Protein AF-F5VWC9-F1 (afdb_monomer_lite)

pLDDT: mean 87.54, std 11.65, range [35.5, 97.94]

Structure (mmCIF, N/CA/C/O backbone):
data_AF-F5VWC9-F1
#
_entry.id   AF-F5VWC9-F1
#
loop_
_atom_site.group_PDB
_atom_site.id
_atom_site.type_symbol
_atom_site.label_atom_id
_atom_site.label_alt_id
_atom_site.label_comp_id
_atom_site.label_asym_id
_atom_site.label_entity_id
_atom_site.label_seq_id
_atom_site.pdbx_PDB_ins_code
_atom_site.Cartn_x
_atom_site.Cartn_y
_atom_site.Cartn_z
_atom_site.occupancy
_atom_site.B_iso_or_equiv
_atom_site.auth_seq_id
_atom_site.auth_comp_id
_atom_site.auth_asym_id
_atom_site.auth_atom_id
_atom_site.pdbx_PDB_model_num
ATOM 1 N N . MET A 1 1 ? -10.214 -13.639 8.613 1.00 49.75 1 MET A N 1
ATOM 2 C CA . MET A 1 1 ? -10.939 -12.385 8.321 1.00 49.75 1 MET A CA 1
ATOM 3 C C . MET A 1 1 ? -9.875 -11.324 8.192 1.00 49.75 1 MET A C 1
ATOM 5 O O . MET A 1 1 ? -9.147 -11.111 9.155 1.00 49.75 1 MET A O 1
ATOM 9 N N . ASP A 1 2 ? -9.696 -10.785 6.991 1.00 56.16 2 ASP A N 1
ATOM 10 C CA . ASP A 1 2 ? -8.582 -9.886 6.706 1.00 56.16 2 ASP A CA 1
ATOM 11 C C . ASP A 1 2 ? -8.867 -8.493 7.288 1.00 56.16 2 ASP A C 1
ATOM 13 O O . ASP A 1 2 ? -9.600 -7.690 6.713 1.00 56.16 2 ASP A O 1
ATOM 17 N N . ILE A 1 3 ? -8.328 -8.241 8.482 1.00 58.25 3 ILE A N 1
ATOM 18 C CA . ILE A 1 3 ? -8.313 -6.916 9.117 1.00 58.25 3 ILE A CA 1
ATOM 19 C C . ILE A 1 3 ? -7.146 -6.053 8.623 1.00 58.25 3 ILE A C 1
ATOM 21 O O . ILE A 1 3 ? -6.992 -4.927 9.097 1.00 58.25 3 ILE A O 1
ATOM 25 N N . PHE A 1 4 ? -6.394 -6.516 7.617 1.00 61.84 4 PHE A N 1
ATOM 26 C CA . PHE A 1 4 ? -5.322 -5.775 6.955 1.00 61.84 4 PHE A CA 1
ATOM 27 C C . PHE A 1 4 ? -5.702 -5.321 5.546 1.00 61.84 4 PHE A C 1
ATOM 29 O O . PHE A 1 4 ? -4.965 -5.587 4.589 1.00 61.84 4 PHE A O 1
ATOM 36 N N . PRO A 1 5 ? -6.809 -4.581 5.337 1.00 61.66 5 PRO A N 1
ATOM 37 C CA . PRO A 1 5 ? -7.083 -4.123 4.000 1.00 61.66 5 PRO A CA 1
ATOM 38 C C . PRO A 1 5 ? -6.148 -2.956 3.718 1.00 61.66 5 PRO A C 1
ATOM 40 O O . PRO A 1 5 ? -6.241 -1.892 4.329 1.00 61.66 5 PRO A O 1
ATOM 43 N N . ARG A 1 6 ? -5.306 -3.138 2.707 1.00 68.88 6 ARG A N 1
ATOM 44 C CA . ARG A 1 6 ? -4.424 -2.116 2.122 1.00 68.88 6 ARG A CA 1
ATOM 45 C C . ARG A 1 6 ? -5.175 -0.947 1.458 1.00 68.88 6 ARG A C 1
ATOM 47 O O . ARG A 1 6 ? -4.594 -0.223 0.663 1.00 68.88 6 ARG A O 1
ATOM 54 N N . SER A 1 7 ? -6.474 -0.804 1.714 1.00 81.56 7 SER A N 1
ATOM 55 C CA . SER A 1 7 ? -7.365 0.139 1.051 1.00 81.56 7 SER A CA 1
ATOM 56 C C . SER A 1 7 ? -8.261 0.841 2.061 1.00 81.56 7 SER A C 1
ATOM 58 O O . SER A 1 7 ? -8.807 0.190 2.955 1.00 81.56 7 SER A O 1
ATOM 60 N N . VAL A 1 8 ? -8.482 2.142 1.882 1.00 87.00 8 VAL A N 1
ATOM 61 C CA . VAL A 1 8 ? -9.437 2.918 2.694 1.00 87.00 8 VAL A CA 1
ATOM 62 C C . VAL A 1 8 ? -10.895 2.644 2.320 1.00 87.00 8 VAL A C 1
ATOM 64 O O . VAL A 1 8 ? -11.802 2.934 3.098 1.00 87.00 8 VAL A O 1
ATOM 67 N N . TRP A 1 9 ? -11.135 2.044 1.151 1.00 84.44 9 TRP A N 1
ATOM 68 C CA . TRP A 1 9 ? -12.477 1.743 0.664 1.00 84.44 9 TRP A CA 1
ATOM 69 C C . TRP A 1 9 ? -13.197 0.712 1.550 1.00 84.44 9 TRP A C 1
ATOM 71 O O . TRP A 1 9 ? -12.575 -0.138 2.200 1.00 84.44 9 TRP A O 1
ATOM 81 N N . ALA A 1 10 ? -14.533 0.803 1.562 1.00 84.19 10 ALA A N 1
ATOM 82 C CA . ALA A 1 10 ? -15.434 -0.043 2.352 1.00 84.19 10 ALA A CA 1
ATOM 83 C C . ALA A 1 10 ? -15.140 -0.035 3.871 1.00 84.19 10 ALA A C 1
ATOM 85 O O . ALA A 1 10 ? -15.287 -1.055 4.543 1.00 84.19 10 ALA A O 1
ATOM 86 N N . LYS A 1 11 ? -14.706 1.112 4.416 1.00 86.88 11 LYS A N 1
ATOM 87 C CA . LYS A 1 11 ? -14.459 1.333 5.852 1.00 86.88 11 LYS A CA 1
ATOM 88 C C . LYS A 1 11 ? -15.108 2.614 6.334 1.00 86.88 11 LYS A C 1
ATOM 90 O O . LYS A 1 11 ? -15.306 3.553 5.568 1.00 86.88 11 LYS A O 1
ATOM 95 N N . LEU A 1 12 ? -15.381 2.647 7.632 1.00 90.94 12 LEU A N 1
ATOM 96 C CA . LEU A 1 12 ? -15.806 3.842 8.343 1.00 90.94 12 LEU A CA 1
ATOM 97 C C . LEU A 1 12 ? -14.745 4.196 9.382 1.00 90.94 12 LEU A C 1
ATOM 99 O O . LEU A 1 12 ? -14.356 3.357 10.192 1.00 90.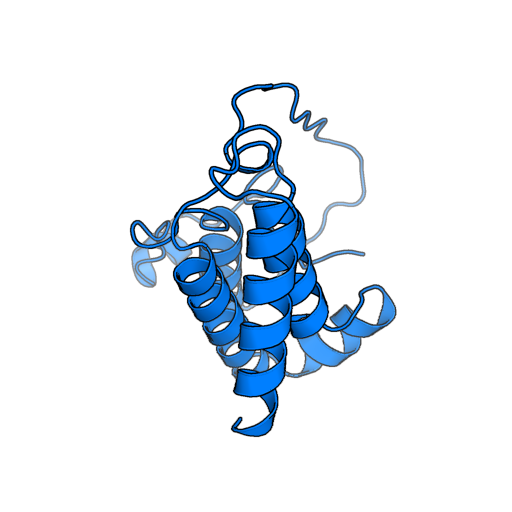94 12 LEU A O 1
ATOM 103 N N . PHE A 1 13 ? -14.301 5.449 9.353 1.00 93.56 13 PHE A N 1
ATOM 104 C CA . PHE A 1 13 ? -13.297 5.986 10.264 1.00 93.56 13 PHE A CA 1
ATOM 105 C C . PHE A 1 13 ? -13.917 7.090 11.117 1.00 93.56 13 PHE A C 1
ATOM 107 O O . PHE A 1 13 ? -14.693 7.915 10.630 1.00 93.56 13 PHE A O 1
ATOM 114 N N . LEU A 1 14 ? -13.567 7.130 12.401 1.00 96.25 14 LEU A N 1
ATOM 115 C CA . LEU A 1 14 ? -14.017 8.192 13.292 1.00 96.25 14 LEU A CA 1
ATOM 116 C C . LEU A 1 14 ? -13.221 9.462 12.995 1.00 96.25 14 LEU A C 1
ATOM 118 O O . LEU A 1 14 ? -12.037 9.544 13.316 1.00 96.25 14 LEU A O 1
ATOM 122 N N . ARG A 1 15 ? -13.893 10.479 12.445 1.00 96.88 15 ARG A N 1
ATOM 123 C CA . ARG A 1 15 ? -13.286 11.773 12.089 1.00 96.88 15 ARG A CA 1
ATOM 124 C C . ARG A 1 15 ? -12.435 12.371 13.212 1.00 96.88 15 ARG A C 1
ATOM 126 O O . ARG A 1 15 ? -11.293 12.741 12.979 1.00 96.88 15 ARG A O 1
ATOM 133 N N . ARG A 1 16 ? -12.960 12.387 14.440 1.00 97.19 16 ARG A N 1
ATOM 134 C CA . ARG A 1 16 ? -12.255 12.920 15.614 1.00 97.19 16 ARG A CA 1
ATOM 135 C C . ARG A 1 16 ? -10.886 12.259 15.832 1.00 97.19 16 ARG A C 1
ATOM 137 O O . ARG A 1 16 ? -9.939 12.946 16.181 1.00 97.19 16 ARG A O 1
ATOM 144 N N . ARG A 1 17 ? -10.760 10.946 15.596 1.00 96.62 17 ARG A N 1
ATOM 145 C CA . ARG A 1 17 ? -9.479 10.228 15.733 1.00 96.62 17 ARG A CA 1
ATOM 146 C C . ARG A 1 17 ? -8.467 10.654 14.677 1.00 96.62 17 ARG A C 1
ATOM 148 O O . ARG A 1 17 ? -7.291 10.759 15.000 1.00 96.62 17 ARG A O 1
ATOM 155 N N . ILE A 1 18 ? -8.929 10.902 13.453 1.00 97.75 18 ILE A N 1
ATOM 156 C CA . ILE A 1 18 ? -8.091 11.383 12.348 1.00 97.75 18 ILE A CA 1
ATOM 157 C C . ILE A 1 18 ? -7.528 12.763 12.696 1.00 97.75 18 ILE A C 1
ATOM 159 O O . ILE A 1 18 ? -6.319 12.958 12.631 1.00 97.75 18 ILE A O 1
ATOM 163 N N . GLU A 1 19 ? -8.392 13.685 13.126 1.00 97.94 19 GLU A N 1
ATOM 164 C CA . GLU A 1 19 ? -8.010 15.066 13.448 1.00 97.94 19 GLU A CA 1
ATOM 165 C C . GLU A 1 19 ? -7.094 15.144 14.681 1.00 97.94 19 GLU A C 1
ATOM 167 O O . GLU A 1 19 ? -6.058 15.796 14.625 1.00 97.94 19 GLU A O 1
ATOM 172 N N . GLU A 1 20 ? -7.412 14.435 15.772 1.00 97.94 20 GLU A N 1
ATOM 173 C CA . GLU A 1 20 ? -6.603 14.450 17.006 1.00 97.94 20 GLU A CA 1
ATOM 174 C C . GLU A 1 20 ? -5.188 13.875 16.823 1.00 97.94 20 GLU A C 1
ATOM 176 O O . GLU A 1 20 ? -4.289 14.230 17.581 1.00 97.94 20 GLU A O 1
ATOM 181 N N . ASN A 1 21 ? -4.991 12.981 15.848 1.00 97.62 21 ASN A N 1
ATOM 182 C CA . ASN A 1 21 ? -3.711 12.304 15.603 1.00 97.62 21 ASN A CA 1
ATOM 183 C C . ASN A 1 21 ? -3.043 12.744 14.290 1.00 97.62 21 ASN A C 1
ATOM 185 O O . ASN A 1 21 ? -2.048 12.145 13.895 1.00 97.62 21 ASN A O 1
ATOM 189 N N . ASN A 1 22 ? -3.573 13.773 13.618 1.00 97.44 22 ASN A N 1
ATOM 190 C CA . ASN A 1 22 ? -3.058 14.298 12.347 1.00 97.44 22 ASN A CA 1
ATOM 191 C C . ASN A 1 22 ? -2.851 13.221 11.264 1.00 97.44 22 ASN A C 1
ATOM 193 O O . ASN A 1 22 ? -1.872 13.253 10.517 1.00 97.44 22 ASN A O 1
ATOM 197 N N . ILE A 1 23 ? -3.772 12.258 11.174 1.00 97.62 23 ILE A N 1
ATOM 198 C CA . ILE A 1 23 ? -3.667 11.160 10.207 1.00 97.62 23 ILE A CA 1
ATOM 199 C C . ILE A 1 23 ? -3.986 11.694 8.812 1.00 97.62 23 ILE A C 1
ATOM 201 O O . ILE A 1 23 ? -5.069 12.232 8.570 1.00 97.62 23 ILE A O 1
ATOM 205 N N . THR A 1 24 ? -3.053 11.521 7.881 1.00 96.38 24 THR A N 1
ATOM 206 C CA . THR A 1 24 ? -3.175 12.026 6.509 1.00 96.38 24 THR A CA 1
ATOM 207 C C . THR A 1 24 ? -2.670 11.001 5.498 1.00 96.38 24 THR A C 1
ATOM 209 O O . THR A 1 24 ? -1.902 10.093 5.824 1.00 96.38 24 THR A O 1
ATOM 212 N N . PHE A 1 25 ? -3.130 11.121 4.251 1.00 95.38 25 PHE A N 1
ATOM 213 C CA . PHE A 1 25 ? -2.544 10.371 3.143 1.00 95.38 25 PHE A CA 1
ATOM 214 C C . PHE A 1 25 ? -1.137 10.904 2.881 1.00 95.38 25 PHE A C 1
ATOM 216 O O . PHE A 1 25 ? -0.957 12.111 2.717 1.00 95.38 25 PHE A O 1
ATOM 223 N N . SER A 1 26 ? -0.150 10.011 2.833 1.00 92.69 26 SER A N 1
ATOM 224 C CA . SER A 1 26 ? 1.223 10.416 2.535 1.00 92.69 26 SER A CA 1
ATOM 225 C C . SER A 1 26 ? 1.325 10.941 1.104 1.00 92.69 26 SER A C 1
ATOM 227 O O . SER A 1 26 ? 0.928 10.265 0.156 1.00 92.69 26 SER A O 1
ATOM 229 N N . THR A 1 27 ? 1.891 12.136 0.952 1.00 92.44 27 THR A N 1
ATOM 230 C CA . THR A 1 27 ? 2.206 12.752 -0.345 1.00 92.44 27 THR A CA 1
ATOM 231 C C . THR A 1 27 ? 3.574 12.331 -0.883 1.00 92.44 27 THR A C 1
ATOM 233 O O . THR A 1 27 ? 3.910 12.642 -2.022 1.00 92.44 27 THR A O 1
ATOM 236 N N . GLU A 1 28 ? 4.363 11.620 -0.076 1.00 92.00 28 GLU A N 1
ATOM 237 C CA . GLU A 1 28 ? 5.704 11.141 -0.425 1.00 92.00 28 GLU A CA 1
ATOM 238 C C . GLU A 1 28 ? 5.683 9.746 -1.076 1.00 92.00 28 GLU A C 1
ATOM 240 O O . GLU A 1 28 ? 6.705 9.245 -1.557 1.00 92.00 28 GLU A O 1
ATOM 245 N N . MET A 1 29 ? 4.512 9.103 -1.073 1.00 92.06 29 MET A N 1
ATOM 246 C CA . MET A 1 29 ? 4.292 7.772 -1.622 1.00 92.06 29 MET A CA 1
ATOM 247 C C . MET A 1 29 ? 3.649 7.858 -3.003 1.00 92.06 29 MET A C 1
ATOM 249 O O . MET A 1 29 ? 2.586 8.444 -3.180 1.00 92.06 29 MET A O 1
ATOM 253 N N . SER A 1 30 ? 4.264 7.189 -3.971 1.00 90.00 30 SER A N 1
ATOM 254 C CA . SER A 1 30 ? 3.708 7.023 -5.317 1.00 90.00 30 SER A CA 1
ATOM 255 C C . SER A 1 30 ? 2.745 5.832 -5.408 1.00 90.00 30 SER A C 1
ATOM 257 O O . SER A 1 30 ? 1.997 5.713 -6.380 1.00 90.00 30 SER A O 1
ATOM 259 N N . LEU A 1 31 ? 2.792 4.919 -4.429 1.00 90.50 31 LEU A N 1
ATOM 260 C CA . LEU A 1 31 ? 1.894 3.772 -4.316 1.00 90.50 31 LEU A CA 1
ATOM 261 C C . LEU A 1 31 ? 1.771 3.312 -2.856 1.00 90.50 31 LEU A C 1
ATOM 263 O O . LEU A 1 31 ? 2.782 3.051 -2.200 1.00 90.50 31 LEU A O 1
ATOM 267 N N . GLY A 1 32 ? 0.541 3.113 -2.379 1.00 90.50 32 GLY A N 1
ATOM 268 C CA . GLY A 1 32 ? 0.270 2.540 -1.052 1.00 90.50 32 GLY A CA 1
ATOM 269 C C . GLY A 1 32 ? -0.074 3.580 0.017 1.00 90.50 32 GLY A C 1
ATOM 270 O O . GLY A 1 32 ? -0.069 3.266 1.206 1.00 90.50 32 GLY A O 1
ATOM 271 N N . GLU A 1 33 ? -0.403 4.798 -0.403 1.00 92.06 33 GLU A N 1
ATOM 272 C CA . GLU A 1 33 ? -0.918 5.892 0.417 1.00 92.06 33 GLU A CA 1
ATOM 273 C C . GLU A 1 33 ? -2.166 5.485 1.217 1.00 92.06 33 GLU A C 1
ATOM 275 O O . GLU A 1 33 ? -2.275 5.806 2.400 1.00 92.06 33 GLU A O 1
ATOM 280 N N . ASP A 1 34 ? -3.055 4.694 0.608 1.00 91.88 34 ASP A N 1
ATOM 281 C CA . ASP A 1 34 ? -4.233 4.119 1.262 1.00 91.88 34 ASP A CA 1
ATOM 282 C C . ASP A 1 34 ? -3.846 3.232 2.455 1.00 91.88 34 ASP A C 1
ATOM 284 O O . ASP A 1 34 ? -4.415 3.339 3.542 1.00 91.88 34 ASP A O 1
ATOM 288 N N . MET A 1 35 ? -2.870 2.341 2.256 1.00 92.00 35 MET A N 1
ATOM 289 C CA . MET A 1 35 ? -2.381 1.445 3.303 1.00 92.00 35 MET A CA 1
ATOM 290 C C . MET A 1 35 ? -1.715 2.244 4.422 1.00 92.00 35 MET A C 1
ATOM 292 O O . MET A 1 35 ? -1.951 1.959 5.594 1.00 92.00 35 MET A O 1
ATOM 296 N N . SER A 1 36 ? -0.929 3.264 4.064 1.00 94.25 36 SER A N 1
ATOM 297 C CA . SER A 1 36 ? -0.297 4.156 5.034 1.00 94.25 36 SER A CA 1
ATOM 298 C C . SER A 1 36 ? -1.330 4.834 5.931 1.00 94.25 36 SER A C 1
ATOM 300 O O . SER A 1 36 ? -1.205 4.777 7.155 1.00 94.25 36 SER A O 1
ATOM 302 N N . PHE A 1 37 ? -2.398 5.384 5.347 1.00 95.50 37 PHE A N 1
ATOM 303 C CA . PHE A 1 37 ? -3.503 5.966 6.108 1.00 95.50 37 PHE A CA 1
ATOM 304 C C . PHE A 1 37 ? -4.137 4.945 7.066 1.00 95.50 37 PHE A C 1
ATOM 306 O O . PHE A 1 37 ? -4.355 5.237 8.245 1.00 95.50 37 PHE A O 1
ATOM 313 N N . VAL A 1 38 ? -4.412 3.726 6.584 1.00 94.00 38 VAL A N 1
ATOM 314 C CA . VAL A 1 38 ? -5.000 2.663 7.414 1.00 94.00 38 VAL A CA 1
ATOM 315 C C . VAL A 1 38 ? -4.072 2.293 8.571 1.00 94.00 38 VAL A C 1
ATOM 317 O O . VAL A 1 38 ? -4.546 2.193 9.698 1.00 94.00 38 VAL A O 1
ATOM 320 N N . TYR A 1 39 ? -2.770 2.125 8.336 1.00 93.75 39 TYR A N 1
ATOM 321 C CA . TYR A 1 39 ? -1.820 1.738 9.386 1.00 93.75 39 TYR A CA 1
ATOM 322 C C . TYR A 1 39 ? -1.671 2.838 10.439 1.00 93.75 39 TYR A C 1
ATOM 324 O O . TYR A 1 39 ? -1.738 2.542 11.631 1.00 93.75 39 TYR A O 1
ATOM 332 N N . GLN A 1 40 ? -1.590 4.104 10.018 1.00 95.19 40 GLN A N 1
ATOM 333 C CA . GLN A 1 40 ? -1.637 5.254 10.927 1.00 95.19 40 GLN A CA 1
ATOM 334 C C . GLN A 1 40 ? -2.895 5.232 11.810 1.00 95.19 40 GLN A C 1
ATOM 336 O O . GLN A 1 40 ? -2.813 5.413 13.025 1.00 95.19 40 GLN A O 1
ATOM 341 N N . TYR A 1 41 ? -4.061 4.948 11.224 1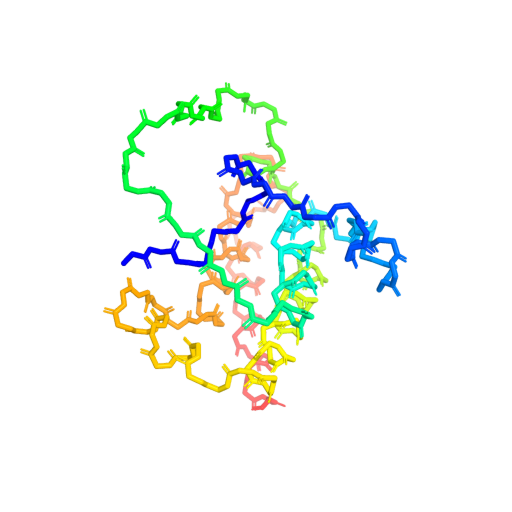.00 95.31 41 TYR A N 1
ATOM 342 C CA . TYR A 1 41 ? -5.310 4.852 11.976 1.00 95.31 41 TYR A CA 1
ATOM 343 C C . TYR A 1 41 ? -5.344 3.646 12.925 1.00 95.31 41 TYR A C 1
ATOM 345 O O . TYR A 1 41 ? -5.825 3.762 14.056 1.00 95.31 41 TYR A O 1
ATOM 353 N N . LEU A 1 42 ? -4.829 2.491 12.498 1.00 92.31 42 LEU A N 1
ATOM 354 C CA . LEU A 1 42 ? -4.750 1.290 13.330 1.00 92.31 42 LEU A CA 1
ATOM 355 C C . LEU A 1 42 ? -3.874 1.522 14.564 1.00 92.31 42 LEU A C 1
ATOM 357 O O . LEU A 1 42 ? -4.298 1.156 15.655 1.00 92.31 42 LEU A O 1
ATOM 361 N N . MET A 1 43 ? -2.729 2.198 14.420 1.00 93.88 43 MET A N 1
ATOM 362 C CA . MET A 1 43 ? -1.808 2.492 15.530 1.00 93.88 43 MET A CA 1
ATOM 363 C C . MET A 1 43 ? -2.450 3.287 16.679 1.00 93.88 43 MET A C 1
ATOM 365 O O . MET A 1 43 ? -2.012 3.178 17.820 1.00 93.88 43 MET A O 1
ATOM 369 N N . VAL A 1 44 ? -3.511 4.054 16.415 1.00 95.00 44 VAL A N 1
ATOM 370 C CA . VAL A 1 44 ? -4.223 4.844 17.440 1.00 95.00 44 VAL A CA 1
ATOM 371 C C . VAL A 1 44 ? -5.592 4.258 17.815 1.00 95.00 44 VAL A C 1
ATOM 373 O O . VAL A 1 44 ? -6.325 4.820 18.641 1.00 95.00 44 VAL A O 1
ATOM 376 N N . SER A 1 45 ? -5.971 3.131 17.210 1.00 92.31 45 SER A N 1
ATOM 377 C CA . SER A 1 45 ? -7.290 2.517 17.368 1.00 92.31 45 SER A CA 1
ATOM 378 C C . SER A 1 45 ? -7.335 1.543 18.538 1.00 92.31 45 SER A C 1
ATOM 380 O O . SER A 1 45 ? -6.661 0.526 18.560 1.00 92.31 45 SER A O 1
ATOM 382 N N . ARG A 1 46 ? -8.228 1.790 19.500 1.00 89.94 46 ARG A N 1
ATOM 383 C CA . ARG A 1 46 ? -8.410 0.892 20.658 1.00 89.94 46 ARG A CA 1
ATOM 384 C C . ARG A 1 46 ? -9.266 -0.336 20.359 1.00 89.94 46 ARG A C 1
ATOM 386 O O . ARG A 1 46 ? -9.192 -1.323 21.082 1.00 89.94 46 ARG A O 1
ATOM 393 N N . SER A 1 47 ? -10.119 -0.251 19.347 1.00 89.12 47 SER A N 1
ATOM 394 C CA . SER A 1 47 ? -11.018 -1.324 18.945 1.00 89.12 47 SER A CA 1
ATOM 395 C C . SER A 1 47 ? -11.390 -1.181 17.476 1.00 89.12 47 SER A C 1
ATOM 397 O O . SER A 1 47 ? -11.370 -0.085 16.912 1.00 89.12 47 SER A O 1
ATOM 399 N N . ILE A 1 48 ? -11.732 -2.312 16.867 1.00 88.25 48 ILE A N 1
ATOM 400 C CA . ILE A 1 48 ? -12.183 -2.417 15.483 1.00 88.25 48 ILE A CA 1
ATOM 401 C C . ILE A 1 48 ? -13.425 -3.298 15.507 1.00 88.25 48 ILE A C 1
ATOM 403 O O . ILE A 1 48 ? -13.430 -4.346 16.152 1.00 88.25 48 ILE A O 1
ATOM 407 N N . ALA A 1 49 ? -14.475 -2.864 14.821 1.00 88.25 49 ALA A N 1
ATOM 408 C CA . ALA A 1 49 ? -15.659 -3.672 14.586 1.00 88.25 49 ALA A CA 1
ATOM 409 C C . ALA A 1 49 ? -15.676 -4.098 13.120 1.00 88.25 49 ALA A C 1
ATOM 411 O O . ALA A 1 49 ? -15.372 -3.296 12.236 1.00 88.25 49 ALA A O 1
ATOM 412 N N . VAL A 1 50 ? -16.047 -5.350 12.870 1.00 84.44 50 VAL A N 1
ATOM 413 C CA . VAL A 1 50 ? -16.255 -5.863 11.518 1.00 84.44 50 VAL A CA 1
ATOM 414 C C . VAL A 1 50 ? -17.713 -6.263 11.388 1.00 84.44 50 VAL A C 1
ATOM 416 O O . VAL A 1 50 ? -18.257 -6.930 12.264 1.00 84.44 50 VAL A O 1
ATOM 419 N N . ILE A 1 51 ? -18.349 -5.817 10.309 1.00 84.00 51 ILE A N 1
ATOM 420 C CA . ILE A 1 51 ? -19.719 -6.195 9.985 1.00 84.00 51 ILE A CA 1
ATOM 421 C C . ILE A 1 51 ? -19.635 -7.384 9.035 1.00 84.00 51 ILE A C 1
ATOM 423 O O . ILE A 1 51 ? -19.018 -7.283 7.975 1.00 84.00 51 ILE A O 1
ATOM 427 N N . ASP A 1 52 ? -20.237 -8.502 9.428 1.00 77.69 52 ASP A N 1
ATOM 428 C CA . ASP A 1 52 ? -20.336 -9.682 8.577 1.00 77.69 52 ASP A CA 1
ATOM 429 C C . ASP A 1 52 ? -21.441 -9.456 7.531 1.00 77.69 52 ASP A C 1
ATOM 431 O O . ASP A 1 52 ? -22.614 -9.259 7.864 1.00 77.69 52 ASP A O 1
ATOM 435 N N . GLY A 1 53 ? -21.047 -9.357 6.263 1.00 76.00 53 GLY A N 1
ATOM 436 C CA . GLY A 1 53 ? -21.951 -9.166 5.132 1.00 76.00 53 GLY A CA 1
ATOM 437 C C . GLY A 1 53 ? -21.312 -8.444 3.945 1.00 76.00 53 GLY A C 1
ATOM 438 O O . GLY A 1 53 ? -20.311 -7.737 4.063 1.00 76.00 53 GLY A O 1
ATOM 439 N N . VAL A 1 54 ? -21.907 -8.629 2.765 1.00 71.75 54 VAL A N 1
ATOM 440 C CA . VAL A 1 54 ? -21.432 -8.040 1.505 1.00 71.75 54 VAL A CA 1
ATOM 441 C C . VAL A 1 54 ? -22.207 -6.756 1.229 1.00 71.75 54 VAL A C 1
ATOM 443 O O . VAL A 1 54 ? -23.232 -6.765 0.556 1.00 71.75 54 VAL A O 1
ATOM 446 N N . TYR A 1 55 ? -21.725 -5.642 1.778 1.00 77.88 55 TYR A N 1
ATOM 447 C CA . TYR A 1 55 ? -22.392 -4.338 1.643 1.00 77.88 55 TYR A CA 1
ATOM 448 C C . TYR A 1 55 ? -21.789 -3.448 0.551 1.00 77.88 55 TYR A C 1
ATOM 450 O O . TYR A 1 55 ? -22.438 -2.516 0.086 1.00 77.88 55 TYR A O 1
ATOM 458 N N . TYR A 1 56 ? -20.557 -3.735 0.125 1.00 75.00 56 TYR A N 1
ATOM 459 C CA . TYR A 1 56 ? -19.831 -2.938 -0.859 1.00 75.00 56 TYR A CA 1
ATOM 460 C C . TYR A 1 56 ? -19.303 -3.823 -1.987 1.00 75.00 56 TYR A C 1
ATOM 462 O O . TYR A 1 56 ? -18.655 -4.836 -1.735 1.00 75.00 56 TYR A O 1
ATOM 470 N N . ASN A 1 57 ? -19.537 -3.405 -3.233 1.00 73.31 57 ASN A N 1
ATOM 471 C CA . ASN A 1 57 ? -18.902 -3.973 -4.419 1.00 73.31 57 ASN A CA 1
ATOM 472 C C . ASN A 1 57 ? -17.886 -2.962 -4.962 1.00 73.31 57 ASN A C 1
ATOM 474 O O . ASN A 1 57 ? -18.267 -1.973 -5.587 1.00 73.31 57 ASN A O 1
ATOM 478 N N . VAL A 1 58 ? -16.599 -3.181 -4.689 1.00 74.75 58 VAL A N 1
ATOM 479 C CA . VAL A 1 58 ? -15.518 -2.294 -5.141 1.00 74.75 58 VAL A CA 1
ATOM 480 C C . VAL A 1 58 ? -14.858 -2.908 -6.369 1.00 74.75 58 VAL A C 1
ATOM 482 O O . VAL A 1 58 ? -14.303 -4.001 -6.292 1.00 74.75 58 VAL A O 1
ATOM 485 N N . GLN A 1 59 ? -14.884 -2.200 -7.499 1.00 75.94 59 GLN A N 1
ATOM 486 C CA . GLN A 1 59 ? -14.250 -2.655 -8.737 1.00 75.94 59 GLN A CA 1
ATOM 487 C C . GLN A 1 59 ? -13.163 -1.682 -9.197 1.00 75.94 59 GLN A C 1
ATOM 489 O O . GLN A 1 59 ? -13.426 -0.508 -9.451 1.00 75.94 59 GLN A O 1
ATOM 494 N N . ASN A 1 60 ? -11.938 -2.182 -9.385 1.00 72.75 60 ASN A N 1
ATOM 495 C CA . ASN A 1 60 ? -10.841 -1.414 -9.981 1.00 72.75 60 ASN A CA 1
ATOM 496 C C . ASN A 1 60 ? -10.821 -1.575 -11.515 1.00 72.75 60 ASN A C 1
ATOM 498 O O . ASN A 1 60 ? -9.925 -2.190 -12.109 1.00 72.75 60 ASN A O 1
ATOM 502 N N . VAL A 1 61 ? -11.838 -1.007 -12.165 1.00 80.44 61 VAL A N 1
ATOM 503 C CA . VAL A 1 61 ? -12.001 -1.047 -13.630 1.00 80.44 61 VAL A CA 1
ATOM 504 C C . VAL A 1 61 ? -11.177 0.009 -14.365 1.00 80.44 61 VAL A C 1
ATOM 506 O O . VAL A 1 61 ? -11.139 0.001 -15.588 1.00 80.44 61 VAL A O 1
ATOM 509 N N . ASN A 1 62 ? -10.465 0.894 -13.658 1.00 80.62 62 ASN A N 1
ATOM 510 C CA . ASN A 1 62 ? -9.685 1.952 -14.296 1.00 80.62 62 ASN A CA 1
ATOM 511 C C . ASN A 1 62 ? -8.414 1.369 -14.953 1.00 80.62 62 ASN A C 1
ATOM 513 O O . ASN A 1 62 ? -7.517 0.904 -14.236 1.00 80.62 62 ASN A O 1
ATOM 517 N N . PRO A 1 63 ? -8.279 1.378 -16.294 1.00 75.56 63 PRO A N 1
ATOM 518 C CA . PRO A 1 63 ? -7.065 0.904 -16.961 1.00 75.56 63 PRO A CA 1
ATOM 519 C C . PRO A 1 63 ? -5.876 1.852 -16.742 1.00 75.56 63 PRO A C 1
ATOM 521 O O . PRO A 1 63 ? -4.730 1.447 -16.899 1.00 75.56 63 PRO A O 1
ATOM 524 N N . LYS A 1 64 ? -6.133 3.102 -16.337 1.00 79.12 64 LYS A N 1
ATOM 525 C CA . LYS A 1 64 ? -5.120 4.118 -16.019 1.00 79.12 64 LYS A CA 1
ATOM 526 C C . LYS A 1 64 ? -4.753 4.152 -14.528 1.00 79.12 64 LYS A C 1
ATOM 528 O O . LYS A 1 64 ? -4.125 5.110 -14.092 1.00 79.12 64 LYS A O 1
ATOM 533 N N . SER A 1 65 ? -5.163 3.153 -13.739 1.00 80.62 65 SER A N 1
ATOM 534 C CA . SER A 1 65 ? -4.786 3.060 -12.322 1.00 80.62 65 SER A CA 1
ATOM 535 C C . SER A 1 65 ? -3.263 3.007 -12.168 1.00 80.62 65 SER A C 1
ATOM 537 O O . SER A 1 65 ? -2.602 2.273 -12.903 1.00 80.62 65 SER A O 1
ATOM 539 N N . LEU A 1 66 ? -2.726 3.725 -11.175 1.00 76.88 66 LEU A N 1
ATOM 540 C CA . LEU A 1 66 ? -1.297 3.711 -10.836 1.00 76.88 66 LEU A CA 1
ATOM 541 C C . LEU A 1 66 ? -0.786 2.290 -10.582 1.00 76.88 66 LEU A C 1
ATOM 543 O O . LEU A 1 66 ? 0.264 1.917 -11.080 1.00 76.88 66 LEU A O 1
ATOM 547 N N . SER A 1 67 ? -1.592 1.444 -9.934 1.00 79.00 67 SER A N 1
ATOM 548 C CA . SER A 1 67 ? -1.265 0.027 -9.691 1.00 79.00 67 SER A CA 1
ATOM 549 C C . SER A 1 67 ? -1.022 -0.809 -10.961 1.00 79.00 67 SER A C 1
ATOM 551 O O . SER A 1 67 ? -0.461 -1.907 -10.885 1.00 79.00 67 SER A O 1
ATOM 553 N N . LYS A 1 68 ? -1.457 -0.327 -12.134 1.00 84.88 68 LYS A N 1
ATOM 554 C CA . LYS A 1 68 ? -1.291 -0.989 -13.439 1.00 84.88 68 LYS A CA 1
ATOM 555 C C . LYS A 1 68 ? -0.138 -0.406 -14.259 1.00 84.88 68 LYS A C 1
ATOM 557 O O . LYS A 1 68 ? 0.197 -0.991 -15.286 1.00 84.88 68 LYS A O 1
ATOM 562 N N . ARG A 1 69 ? 0.449 0.705 -13.815 1.00 90.19 69 ARG A N 1
ATOM 563 C CA . ARG A 1 69 ? 1.527 1.428 -14.492 1.00 90.19 69 ARG A CA 1
ATOM 564 C C . ARG A 1 69 ? 2.836 1.291 -13.738 1.00 90.19 69 ARG A C 1
ATOM 566 O O . ARG A 1 69 ? 2.843 0.984 -12.548 1.00 90.19 69 ARG A O 1
ATOM 573 N N . TYR A 1 70 ? 3.927 1.507 -14.449 1.00 94.06 70 TYR A N 1
ATOM 574 C CA . TYR A 1 70 ? 5.244 1.623 -13.865 1.00 94.06 70 TYR A CA 1
ATOM 575 C C . TYR A 1 70 ? 5.311 2.863 -12.971 1.00 94.06 70 TYR A C 1
ATOM 577 O O . TYR A 1 70 ? 4.917 3.966 -13.355 1.00 94.06 70 TYR A O 1
ATOM 585 N N . VAL A 1 71 ? 5.816 2.658 -11.762 1.00 93.44 71 VAL A N 1
ATOM 586 C CA . VAL A 1 71 ? 6.023 3.692 -10.758 1.00 93.44 71 VAL A CA 1
ATOM 587 C C . VAL A 1 71 ? 7.520 3.934 -10.620 1.00 93.44 71 VAL A C 1
ATOM 589 O O . VAL A 1 71 ? 8.262 3.049 -10.192 1.00 93.44 71 VAL A O 1
ATOM 592 N N . ASN A 1 72 ? 7.960 5.141 -10.973 1.00 91.94 72 ASN A N 1
ATOM 593 C CA . ASN A 1 72 ? 9.334 5.581 -10.741 1.00 91.94 72 ASN A CA 1
ATOM 594 C C . ASN A 1 72 ? 9.630 5.605 -9.236 1.00 91.94 72 ASN A C 1
ATOM 596 O O . ASN A 1 72 ? 8.813 6.115 -8.465 1.00 91.94 72 ASN A O 1
ATOM 600 N N . ASN A 1 73 ? 10.813 5.122 -8.841 1.00 90.00 73 ASN A N 1
ATOM 601 C CA . ASN A 1 73 ? 11.281 5.127 -7.449 1.00 90.00 73 ASN A CA 1
ATOM 602 C C . ASN A 1 73 ? 10.269 4.487 -6.473 1.00 90.00 73 ASN A C 1
ATOM 604 O O . ASN A 1 73 ? 9.972 5.025 -5.402 1.00 90.00 73 ASN A O 1
ATOM 608 N N . ILE A 1 74 ? 9.687 3.347 -6.866 1.00 93.44 74 ILE A N 1
ATOM 609 C CA . ILE A 1 74 ? 8.729 2.613 -6.028 1.00 93.44 74 ILE A CA 1
ATOM 610 C C . ILE A 1 74 ? 9.366 2.181 -4.699 1.00 93.44 74 ILE A C 1
ATOM 612 O O . ILE A 1 74 ? 8.673 2.094 -3.688 1.00 93.44 74 ILE A O 1
ATOM 616 N N . GLU A 1 75 ? 10.682 1.975 -4.683 1.00 93.12 75 GLU A N 1
ATOM 617 C CA . GLU A 1 75 ? 11.496 1.614 -3.524 1.00 93.12 75 GLU A CA 1
ATOM 618 C C . GLU A 1 75 ? 11.242 2.543 -2.338 1.00 93.12 75 GLU A C 1
ATOM 620 O O . GLU A 1 75 ? 11.049 2.061 -1.225 1.00 93.12 75 GLU A O 1
ATOM 625 N N . HIS A 1 76 ? 11.137 3.855 -2.577 1.00 94.25 76 HIS A N 1
ATOM 626 C CA . HIS A 1 76 ? 10.821 4.827 -1.529 1.00 94.25 76 HIS A CA 1
ATOM 627 C C . HIS A 1 76 ? 9.477 4.526 -0.855 1.00 94.25 76 HIS A C 1
ATOM 629 O O . HIS A 1 76 ? 9.373 4.483 0.370 1.00 94.25 76 HIS A O 1
ATOM 635 N N . SER A 1 77 ? 8.451 4.232 -1.659 1.00 94.94 77 SER A N 1
ATOM 636 C CA . SER A 1 77 ? 7.131 3.874 -1.1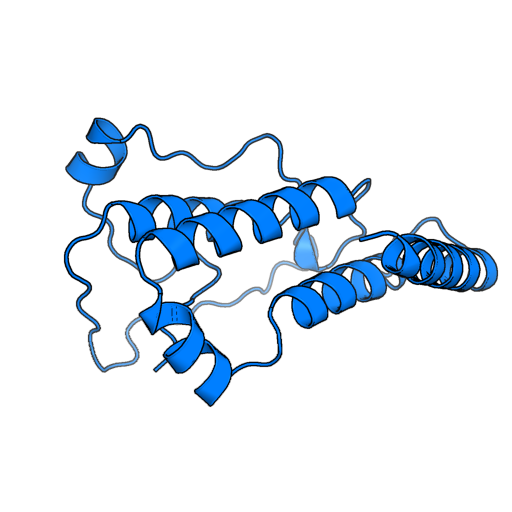35 1.00 94.94 77 SER A CA 1
ATOM 637 C C . SER A 1 77 ? 7.178 2.548 -0.374 1.00 94.94 77 SER A C 1
ATOM 639 O O . SER A 1 77 ? 6.559 2.433 0.678 1.00 94.94 77 SER A O 1
ATOM 641 N N . LEU A 1 78 ? 7.929 1.556 -0.862 1.00 94.25 78 LEU A N 1
ATOM 642 C CA . LEU A 1 78 ? 8.066 0.256 -0.193 1.00 94.25 78 LEU A CA 1
ATOM 643 C C . LEU A 1 78 ? 8.814 0.369 1.145 1.00 94.25 78 LEU A C 1
ATOM 645 O O . LEU A 1 78 ? 8.430 -0.295 2.108 1.00 94.25 78 LEU A O 1
ATOM 649 N N . LEU A 1 79 ? 9.825 1.237 1.241 1.00 94.50 79 LEU A N 1
ATOM 650 C CA . LEU A 1 79 ? 10.526 1.521 2.497 1.00 94.50 79 LEU A CA 1
ATOM 651 C C . LEU A 1 79 ? 9.583 2.127 3.541 1.00 94.50 79 LEU A C 1
ATOM 653 O O . LEU A 1 79 ? 9.541 1.633 4.669 1.00 94.50 79 LEU A O 1
ATOM 657 N N . ILE A 1 80 ? 8.773 3.119 3.155 1.00 95.19 80 ILE A N 1
ATOM 658 C CA . ILE A 1 80 ? 7.752 3.707 4.039 1.00 95.19 80 ILE A CA 1
ATOM 659 C C . ILE A 1 80 ? 6.755 2.632 4.497 1.00 95.19 80 ILE A C 1
ATOM 661 O O . ILE A 1 80 ? 6.439 2.538 5.683 1.00 95.19 80 ILE A O 1
ATOM 665 N N . GLN A 1 81 ? 6.289 1.774 3.582 1.00 94.44 81 GLN A N 1
ATOM 666 C CA . GLN A 1 81 ? 5.376 0.674 3.920 1.00 94.44 81 GLN A CA 1
ATOM 667 C C . GLN A 1 81 ? 5.986 -0.295 4.944 1.00 94.44 81 GLN A C 1
ATOM 669 O O . GLN A 1 81 ? 5.300 -0.699 5.884 1.00 94.44 81 GLN A O 1
ATOM 674 N N . ASN A 1 82 ? 7.267 -0.643 4.794 1.00 94.88 82 ASN A N 1
ATOM 675 C CA . ASN A 1 82 ? 7.981 -1.508 5.733 1.00 94.88 82 ASN A CA 1
ATOM 676 C C . ASN A 1 82 ? 8.161 -0.852 7.112 1.00 94.88 82 ASN A C 1
ATOM 678 O O . ASN A 1 82 ? 7.970 -1.502 8.137 1.00 94.88 82 ASN A O 1
ATOM 682 N N . GLN A 1 83 ? 8.484 0.443 7.152 1.00 95.44 83 GLN A N 1
ATOM 683 C CA . GLN A 1 83 ? 8.609 1.193 8.406 1.00 95.44 83 GLN A CA 1
ATOM 684 C C . GLN A 1 83 ? 7.282 1.249 9.168 1.00 95.44 83 GLN A C 1
ATOM 686 O O . GLN A 1 83 ? 7.250 0.948 10.359 1.00 95.44 83 GLN A O 1
ATOM 691 N N . LEU A 1 84 ? 6.182 1.563 8.477 1.00 94.50 84 LEU A N 1
ATOM 692 C CA . LEU A 1 84 ? 4.847 1.600 9.082 1.00 94.50 84 LEU A CA 1
ATOM 693 C C . LEU A 1 84 ? 4.400 0.222 9.576 1.00 94.50 84 LEU A C 1
ATOM 695 O O . LEU A 1 84 ? 3.739 0.129 10.606 1.00 94.50 84 LEU A O 1
ATOM 699 N N . TRP A 1 85 ? 4.758 -0.847 8.860 1.00 93.56 85 TRP A N 1
ATOM 700 C CA . TRP A 1 85 ? 4.510 -2.210 9.321 1.00 93.56 85 TRP A CA 1
ATOM 701 C C . TRP A 1 85 ? 5.231 -2.496 10.639 1.00 93.56 85 TRP A C 1
ATOM 703 O O . TRP A 1 85 ? 4.591 -2.925 11.593 1.00 93.56 85 TRP A O 1
ATOM 713 N N . ASN A 1 86 ? 6.526 -2.184 10.730 1.00 94.62 86 ASN A N 1
ATOM 714 C CA . ASN A 1 86 ? 7.293 -2.385 11.961 1.00 94.62 86 ASN A CA 1
ATOM 715 C C . ASN A 1 86 ? 6.723 -1.569 13.132 1.00 94.62 86 ASN A C 1
ATOM 717 O O . ASN A 1 86 ? 6.522 -2.119 14.210 1.00 94.62 86 ASN A O 1
ATOM 721 N N . GLN A 1 87 ? 6.365 -0.301 12.906 1.00 95.25 87 GLN A N 1
ATOM 722 C CA . GLN A 1 87 ? 5.706 0.531 13.922 1.00 95.25 87 GLN A CA 1
ATOM 723 C C . GLN A 1 87 ? 4.369 -0.071 14.376 1.00 95.25 87 GLN A C 1
ATOM 725 O O . GLN A 1 87 ? 4.067 -0.116 15.568 1.00 95.25 87 GLN A O 1
ATOM 730 N N . LEU A 1 88 ? 3.568 -0.587 13.441 1.00 92.88 88 LEU A N 1
ATOM 731 C CA . LEU A 1 88 ? 2.307 -1.248 13.767 1.00 92.88 88 LEU A CA 1
ATOM 732 C C . LEU A 1 88 ? 2.528 -2.502 14.628 1.00 92.88 88 LEU A C 1
ATOM 734 O O . LEU A 1 88 ? 1.755 -2.740 15.560 1.00 92.88 88 LEU A O 1
ATOM 738 N N . LEU A 1 89 ? 3.578 -3.279 14.347 1.00 92.56 89 LEU A N 1
ATOM 739 C CA . LEU A 1 89 ? 3.952 -4.445 15.149 1.00 92.56 89 LEU A CA 1
ATOM 740 C C . LEU A 1 89 ? 4.432 -4.066 16.552 1.00 92.56 89 LEU A C 1
ATOM 742 O O . LEU A 1 89 ? 4.121 -4.785 17.498 1.00 92.56 89 LEU A O 1
ATOM 746 N N . GLU A 1 90 ? 5.123 -2.939 16.715 1.00 94.56 90 GLU A N 1
ATOM 747 C CA . GLU A 1 90 ? 5.521 -2.434 18.036 1.00 94.56 90 GLU A CA 1
ATOM 748 C C . GLU A 1 90 ? 4.303 -2.079 18.900 1.00 94.56 90 GLU A C 1
ATOM 750 O O . GLU A 1 90 ? 4.259 -2.414 20.085 1.00 94.56 90 GLU A O 1
ATOM 755 N N . VAL A 1 91 ? 3.283 -1.445 18.309 1.00 93.25 91 VAL A N 1
ATOM 756 C CA . VAL A 1 91 ? 2.056 -1.074 19.033 1.00 93.25 91 VAL A CA 1
ATOM 757 C C . VAL A 1 91 ? 1.166 -2.295 19.293 1.00 93.25 91 VAL A C 1
ATOM 759 O O . VAL A 1 91 ? 0.580 -2.426 20.372 1.00 93.25 91 VAL A O 1
ATOM 762 N N . TYR A 1 92 ? 1.065 -3.212 18.327 1.00 90.00 92 TYR A N 1
ATOM 763 C CA . TYR A 1 92 ? 0.188 -4.381 18.403 1.00 90.00 92 TYR A CA 1
ATOM 764 C C . TYR A 1 92 ? 0.884 -5.671 17.936 1.00 90.00 92 TYR A C 1
ATOM 766 O O . TYR A 1 92 ? 0.530 -6.205 16.888 1.00 90.00 92 TYR A O 1
ATOM 774 N N . PRO A 1 93 ? 1.769 -6.288 18.739 1.00 89.81 93 PRO A N 1
ATOM 775 C CA . PRO A 1 93 ? 2.548 -7.460 18.306 1.00 89.81 93 PRO A CA 1
ATOM 776 C C . PRO A 1 93 ? 1.704 -8.657 17.834 1.00 89.81 93 PRO A C 1
ATOM 778 O O . PRO A 1 93 ? 2.085 -9.398 16.933 1.00 89.81 93 PRO A O 1
ATOM 781 N N . LYS A 1 94 ? 0.493 -8.824 18.387 1.00 87.62 94 LYS A N 1
ATOM 782 C CA . LYS A 1 94 ? -0.452 -9.891 17.996 1.00 87.62 94 LYS A CA 1
ATOM 783 C C . LYS A 1 94 ? -0.958 -9.775 16.552 1.00 87.62 94 LYS A C 1
ATOM 785 O O . LYS A 1 94 ? -1.579 -10.714 16.050 1.00 87.62 94 LYS A O 1
ATOM 790 N N . ILE A 1 95 ? -0.751 -8.633 15.897 1.00 85.75 95 ILE A N 1
ATOM 791 C CA . ILE A 1 95 ? -1.038 -8.460 14.472 1.00 85.75 95 ILE A CA 1
ATOM 792 C C . ILE A 1 95 ? -0.203 -9.424 13.641 1.00 85.75 95 ILE A C 1
ATOM 794 O O . ILE A 1 95 ? -0.755 -10.048 12.739 1.00 85.75 95 ILE A O 1
ATOM 798 N N . GLU A 1 96 ? 1.075 -9.594 13.975 1.00 88.31 96 GLU A N 1
ATOM 799 C CA . GLU A 1 96 ? 1.997 -10.424 13.202 1.00 88.31 96 GLU A CA 1
ATOM 800 C C . GLU A 1 96 ? 1.519 -11.879 13.136 1.00 88.31 96 GLU A C 1
ATOM 802 O O . GLU A 1 96 ? 1.341 -12.443 12.055 1.00 88.31 96 GLU A O 1
ATOM 807 N N . GLU A 1 97 ? 1.199 -12.452 14.300 1.00 86.94 97 GLU A N 1
ATOM 808 C CA . GLU A 1 97 ? 0.692 -13.820 14.417 1.00 86.94 97 GLU A CA 1
ATOM 809 C C . GLU A 1 97 ? -0.603 -14.016 13.615 1.00 86.94 97 GLU A C 1
ATOM 811 O O . GLU A 1 97 ? -0.805 -15.047 12.977 1.00 86.94 97 GLU A O 1
ATOM 816 N N . ASN A 1 98 ? -1.503 -13.030 13.632 1.00 85.50 98 ASN A N 1
ATOM 817 C CA . ASN A 1 98 ? -2.768 -13.128 12.909 1.00 85.50 98 ASN A CA 1
ATOM 818 C C . ASN A 1 98 ? -2.616 -12.910 11.404 1.00 85.50 98 ASN A C 1
ATOM 820 O O . ASN A 1 98 ? -3.301 -13.576 10.627 1.00 85.50 98 ASN A O 1
ATOM 824 N N . TYR A 1 99 ? -1.725 -12.014 10.988 1.00 87.00 99 TYR A N 1
ATOM 825 C CA . TYR A 1 99 ? -1.445 -11.744 9.585 1.00 87.00 99 TYR A CA 1
ATOM 826 C C . TYR A 1 99 ? -0.878 -12.993 8.899 1.00 87.00 99 TYR A C 1
ATOM 828 O O . TYR A 1 99 ? -1.443 -13.450 7.899 1.00 87.00 99 TYR A O 1
ATOM 836 N N . TYR A 1 100 ? 0.148 -13.620 9.486 1.00 88.81 100 TYR A N 1
ATOM 837 C CA . TYR A 1 100 ? 0.833 -14.776 8.888 1.00 88.81 100 TYR A CA 1
ATOM 838 C C . TYR A 1 100 ? 0.050 -16.094 8.927 1.00 88.81 100 TYR A C 1
ATOM 840 O O . TYR A 1 100 ? 0.445 -17.058 8.277 1.00 88.81 100 TYR A O 1
ATOM 848 N N . LYS A 1 101 ? -1.112 -16.146 9.591 1.00 89.56 101 LYS A N 1
ATOM 849 C CA . LYS A 1 101 ? -2.049 -17.280 9.447 1.00 89.56 101 LYS A CA 1
ATOM 850 C C . LYS A 1 101 ? -2.657 -17.372 8.047 1.00 89.56 101 LYS A C 1
ATOM 852 O O . LYS A 1 101 ? -3.118 -18.443 7.663 1.00 89.56 101 LYS A O 1
ATOM 857 N N . GLN A 1 102 ? -2.747 -16.251 7.327 1.00 86.25 102 GLN A N 1
ATOM 858 C CA . GLN A 1 102 ? -3.483 -16.159 6.056 1.00 86.25 102 GLN A CA 1
ATOM 859 C C . GLN A 1 102 ? -2.687 -15.474 4.938 1.00 86.25 102 GLN A C 1
ATOM 861 O O . GLN A 1 102 ? -3.127 -15.487 3.791 1.00 86.25 102 GLN A O 1
ATOM 866 N N . HIS A 1 103 ? -1.523 -14.901 5.250 1.00 87.06 103 HIS A N 1
ATOM 867 C CA . HIS A 1 103 ? -0.723 -14.116 4.317 1.00 87.06 103 HIS A CA 1
ATOM 868 C C . HIS A 1 103 ? 0.736 -14.570 4.292 1.00 87.06 103 HIS A C 1
ATOM 870 O O . HIS A 1 103 ? 1.263 -15.118 5.255 1.00 87.06 103 HIS A O 1
ATOM 876 N N . MET A 1 104 ? 1.387 -14.298 3.166 1.00 88.75 104 MET A N 1
ATOM 877 C CA . MET A 1 104 ? 2.829 -14.446 2.982 1.00 88.75 104 MET A CA 1
ATOM 878 C C . MET A 1 104 ? 3.604 -13.376 3.766 1.00 88.75 104 MET A C 1
ATOM 880 O O . MET A 1 104 ? 3.029 -12.336 4.097 1.00 88.75 104 MET A O 1
ATOM 884 N N . ASP A 1 105 ? 4.901 -13.609 4.015 1.00 90.50 105 ASP A N 1
ATOM 885 C CA . ASP A 1 105 ? 5.809 -12.629 4.632 1.00 90.50 105 ASP A CA 1
ATOM 886 C C . ASP A 1 105 ? 5.623 -11.224 4.028 1.00 90.50 105 ASP A C 1
ATOM 888 O O . ASP A 1 105 ? 5.585 -11.060 2.803 1.00 90.50 105 ASP A O 1
ATOM 892 N N . PHE A 1 106 ? 5.469 -10.206 4.883 1.00 90.44 106 PHE A N 1
ATOM 893 C CA . PHE A 1 106 ? 5.142 -8.854 4.425 1.00 90.44 106 PHE A CA 1
ATOM 894 C C . PHE A 1 106 ? 6.275 -8.251 3.586 1.00 90.44 106 PHE A C 1
ATOM 896 O O . PHE A 1 106 ? 6.018 -7.629 2.555 1.00 90.44 106 PHE A O 1
ATOM 903 N N . ARG A 1 107 ? 7.536 -8.492 3.961 1.00 91.12 107 ARG A N 1
ATOM 904 C CA . ARG A 1 107 ? 8.706 -7.998 3.219 1.00 91.12 107 ARG A CA 1
ATOM 905 C C . ARG A 1 107 ? 8.855 -8.723 1.888 1.00 91.12 107 ARG A C 1
ATOM 907 O O . ARG A 1 107 ? 9.145 -8.079 0.881 1.00 91.12 107 ARG A O 1
ATOM 914 N N . PHE A 1 108 ? 8.574 -10.024 1.844 1.00 91.75 108 PHE A N 1
ATOM 915 C CA . PHE A 1 108 ? 8.502 -10.757 0.581 1.00 91.75 108 PHE A CA 1
ATOM 916 C C . PHE A 1 108 ? 7.398 -10.200 -0.329 1.00 91.75 108 PHE A C 1
ATOM 918 O O . PHE A 1 108 ? 7.619 -10.011 -1.526 1.00 91.75 108 PHE A O 1
ATOM 925 N N . TYR A 1 109 ? 6.223 -9.879 0.221 1.00 91.00 109 TYR A N 1
ATOM 926 C CA . TYR A 1 109 ? 5.169 -9.206 -0.539 1.00 91.00 109 TYR A CA 1
ATOM 927 C C . TYR A 1 109 ? 5.659 -7.869 -1.122 1.00 91.00 109 TYR A C 1
ATOM 929 O O . TYR A 1 109 ? 5.492 -7.647 -2.323 1.00 91.00 109 TYR A O 1
ATOM 937 N N . LEU A 1 110 ? 6.335 -7.020 -0.339 1.00 92.25 110 LEU A N 1
ATOM 938 C CA . LEU A 1 110 ? 6.922 -5.770 -0.847 1.00 92.25 110 LEU A CA 1
ATOM 939 C C . LEU A 1 110 ? 7.959 -6.020 -1.954 1.00 92.25 110 LEU A C 1
ATOM 941 O O . LEU A 1 110 ? 7.921 -5.354 -2.991 1.00 92.25 110 LEU A O 1
ATOM 945 N N . ALA A 1 111 ? 8.831 -7.017 -1.791 1.00 92.31 111 ALA A N 1
ATOM 946 C CA . ALA A 1 111 ? 9.784 -7.413 -2.827 1.00 92.31 111 ALA A CA 1
ATOM 947 C C . ALA A 1 111 ? 9.069 -7.853 -4.118 1.00 92.31 111 ALA A C 1
ATOM 949 O O . ALA A 1 111 ? 9.469 -7.474 -5.221 1.00 92.31 111 ALA A O 1
ATOM 950 N N . SER A 1 112 ? 7.957 -8.582 -4.000 1.00 92.62 112 SER A N 1
ATOM 951 C CA . SER A 1 112 ? 7.144 -8.971 -5.156 1.00 92.62 112 SER A CA 1
ATOM 952 C C . SER A 1 112 ? 6.532 -7.765 -5.879 1.00 92.62 112 SER A C 1
ATOM 954 O O . SER A 1 112 ? 6.453 -7.776 -7.107 1.00 92.62 112 SER A O 1
ATOM 956 N N . LEU A 1 113 ? 6.158 -6.700 -5.154 1.00 92.31 113 LEU A N 1
ATOM 957 C CA . LEU A 1 113 ? 5.666 -5.456 -5.754 1.00 92.31 113 LEU A CA 1
ATOM 958 C C . LEU A 1 113 ? 6.768 -4.736 -6.531 1.00 92.31 113 LEU A C 1
ATOM 960 O O . LEU A 1 113 ? 6.507 -4.267 -7.638 1.00 92.31 113 LEU A O 1
ATOM 964 N N . TYR A 1 114 ? 7.987 -4.685 -5.986 1.00 94.31 114 TYR A N 1
ATOM 965 C CA . TYR A 1 114 ? 9.145 -4.132 -6.691 1.00 94.31 114 TYR A CA 1
ATOM 966 C C . TYR A 1 114 ? 9.381 -4.857 -8.019 1.00 94.31 114 TYR A C 1
ATOM 968 O O . TYR A 1 114 ? 9.413 -4.231 -9.081 1.00 94.31 114 TYR A O 1
ATOM 976 N N . VAL A 1 115 ? 9.458 -6.191 -7.976 1.00 95.12 115 VAL A N 1
ATOM 977 C CA . VAL A 1 115 ? 9.632 -7.008 -9.182 1.00 95.12 115 VAL A CA 1
ATOM 978 C C . VAL A 1 115 ? 8.467 -6.779 -10.145 1.00 95.12 115 VAL A C 1
ATOM 980 O O . VAL A 1 115 ? 8.688 -6.490 -11.318 1.00 95.12 115 VAL A O 1
ATOM 983 N N . ASN A 1 116 ? 7.219 -6.828 -9.670 1.00 93.81 116 ASN A N 1
ATOM 984 C CA . ASN A 1 116 ? 6.043 -6.612 -10.514 1.00 93.81 116 ASN A CA 1
ATOM 985 C C . ASN A 1 116 ? 6.047 -5.236 -11.197 1.00 93.81 116 ASN A C 1
ATOM 987 O O . ASN A 1 116 ? 5.624 -5.135 -12.349 1.00 93.81 116 ASN A O 1
ATOM 991 N N . ASN A 1 117 ? 6.549 -4.202 -10.518 1.00 95.06 117 ASN A N 1
ATOM 992 C CA . ASN A 1 117 ? 6.693 -2.861 -11.067 1.00 95.06 117 ASN A CA 1
ATOM 993 C C . ASN A 1 117 ? 7.621 -2.846 -12.297 1.00 95.06 117 ASN A C 1
ATOM 995 O O . ASN A 1 117 ? 7.252 -2.303 -13.336 1.00 95.06 117 ASN A O 1
ATOM 999 N N . LEU A 1 118 ? 8.772 -3.527 -12.240 1.00 95.88 118 LEU A N 1
ATOM 1000 C CA . LEU A 1 118 ? 9.709 -3.631 -13.373 1.00 95.88 118 LEU A CA 1
ATOM 1001 C C . LEU A 1 118 ? 9.083 -4.288 -14.617 1.00 95.88 118 LEU A C 1
ATOM 1003 O O . LEU A 1 118 ? 9.472 -4.008 -15.751 1.00 95.88 118 LEU A O 1
ATOM 1007 N N . PHE A 1 119 ? 8.095 -5.161 -14.433 1.00 95.06 119 PHE A N 1
ATOM 1008 C CA . PHE A 1 119 ? 7.423 -5.865 -15.528 1.00 95.06 119 PHE A CA 1
ATOM 1009 C C . PHE A 1 119 ? 6.102 -5.219 -15.972 1.00 95.06 119 PHE A C 1
ATOM 1011 O O . PHE A 1 119 ? 5.386 -5.805 -16.785 1.00 95.06 119 PHE A O 1
ATOM 1018 N N . LYS A 1 120 ? 5.780 -4.004 -15.507 1.00 92.62 120 LYS A N 1
ATOM 1019 C CA . LYS A 1 120 ? 4.645 -3.235 -16.044 1.00 92.62 120 LYS A CA 1
ATOM 1020 C C . LYS A 1 120 ? 4.868 -2.860 -17.511 1.00 92.62 120 LYS A C 1
ATOM 1022 O O . LYS A 1 120 ? 6.002 -2.747 -17.977 1.00 92.62 120 LYS A O 1
ATOM 1027 N N . PHE A 1 121 ? 3.763 -2.685 -18.238 1.00 88.25 121 PHE A N 1
ATOM 1028 C CA . PHE A 1 121 ? 3.766 -2.511 -19.696 1.00 88.25 121 PHE A CA 1
ATOM 1029 C C . PHE A 1 121 ? 4.503 -1.244 -20.155 1.00 88.25 121 PHE A C 1
ATOM 1031 O O . PHE A 1 121 ? 5.086 -1.234 -21.232 1.00 88.25 121 PHE A O 1
ATOM 1038 N N .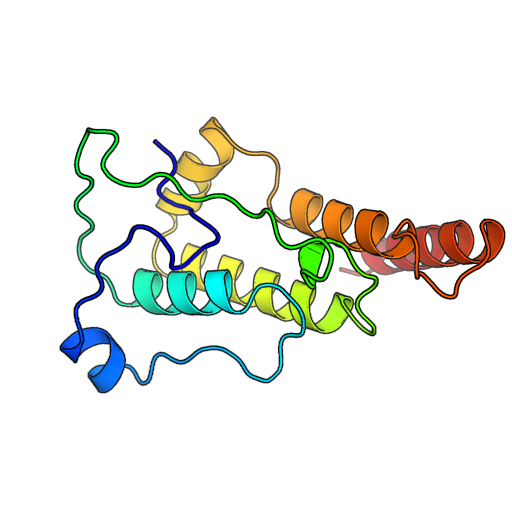 ASP A 1 122 ? 4.473 -0.194 -19.339 1.00 92.12 122 ASP A N 1
ATOM 1039 C CA . ASP A 1 122 ? 5.106 1.108 -19.554 1.00 92.12 122 ASP A CA 1
ATOM 1040 C C . ASP A 1 122 ? 6.427 1.256 -18.785 1.00 92.12 122 ASP A C 1
ATOM 1042 O O . ASP A 1 122 ? 6.938 2.364 -18.634 1.00 92.12 122 ASP A O 1
ATOM 1046 N N . SER A 1 123 ? 6.999 0.147 -18.301 1.00 94.56 123 SER A N 1
ATOM 1047 C CA . SER A 1 123 ? 8.338 0.166 -17.716 1.00 94.56 123 SER A CA 1
ATOM 1048 C C . SER A 1 123 ? 9.377 0.581 -18.769 1.00 94.56 123 SER A C 1
ATOM 1050 O O . SER A 1 123 ? 9.385 0.002 -19.859 1.00 94.56 123 SER A O 1
ATOM 1052 N N . PRO A 1 124 ? 10.282 1.530 -18.457 1.00 95.69 124 PRO A N 1
ATOM 1053 C CA . PRO A 1 124 ? 11.277 2.031 -19.403 1.00 95.69 124 PRO A CA 1
ATOM 1054 C C . PRO A 1 124 ? 12.451 1.064 -19.615 1.00 95.69 124 PRO A C 1
ATOM 1056 O O . PRO A 1 124 ? 13.277 1.301 -20.491 1.00 95.69 124 PRO A O 1
ATOM 1059 N N . TYR A 1 125 ? 12.549 -0.003 -18.818 1.00 96.31 125 TYR A N 1
ATOM 1060 C CA . TYR A 1 125 ? 13.678 -0.928 -18.846 1.00 96.31 125 TYR A CA 1
ATOM 1061 C C . TYR A 1 125 ? 13.520 -2.013 -19.912 1.00 96.31 125 TYR A C 1
ATOM 1063 O O . TYR A 1 125 ? 12.448 -2.598 -20.096 1.00 96.31 125 TYR A O 1
ATOM 1071 N N . SER A 1 126 ? 14.631 -2.368 -20.546 1.00 96.12 126 SER A N 1
ATOM 1072 C CA . SER A 1 126 ? 14.773 -3.590 -21.334 1.00 96.12 126 SER A CA 1
ATOM 1073 C C . SER A 1 126 ? 14.737 -4.838 -20.445 1.00 96.12 126 SER A C 1
ATOM 1075 O O . SER A 1 126 ? 14.966 -4.780 -19.237 1.00 96.12 126 SER A O 1
ATOM 1077 N N . SER A 1 127 ? 14.499 -6.012 -21.034 1.00 94.25 127 SER A N 1
ATOM 1078 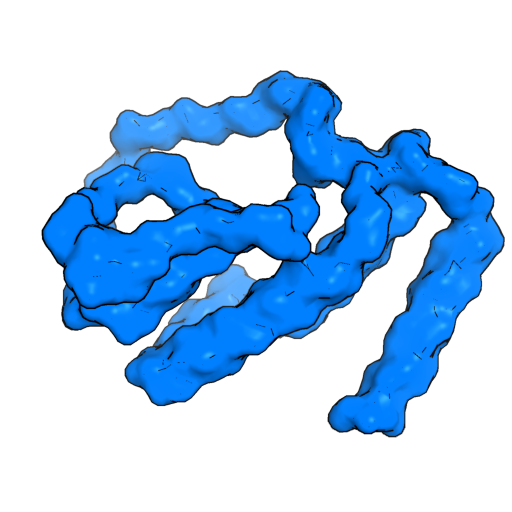C CA . SER A 1 127 ? 14.490 -7.277 -20.283 1.00 94.25 127 SER A CA 1
ATOM 1079 C C . SER A 1 127 ? 15.793 -7.533 -19.523 1.00 94.25 127 SER A C 1
ATOM 1081 O O . SER A 1 127 ? 15.746 -8.048 -18.410 1.00 94.25 127 SER A O 1
ATOM 1083 N N . LYS A 1 128 ? 16.946 -7.161 -20.097 1.00 96.06 128 LYS A N 1
ATOM 1084 C CA . LYS A 1 128 ? 18.247 -7.311 -19.435 1.00 96.06 128 LYS A CA 1
ATOM 1085 C C . LYS A 1 128 ? 18.348 -6.393 -18.215 1.00 96.06 128 LYS A C 1
ATOM 1087 O O . LYS A 1 128 ? 18.641 -6.875 -17.128 1.00 96.06 128 LYS A O 1
ATOM 1092 N N . GLU A 1 129 ? 18.011 -5.113 -18.374 1.00 96.94 129 GLU A N 1
ATOM 1093 C CA . GLU A 1 129 ? 18.047 -4.139 -17.276 1.00 96.94 129 GLU A CA 1
ATOM 1094 C C . GLU A 1 129 ? 17.117 -4.536 -16.127 1.00 96.94 129 GLU A C 1
ATOM 1096 O O . GLU A 1 129 ? 17.479 -4.364 -14.968 1.00 96.94 129 GLU A O 1
ATOM 1101 N N . LYS A 1 130 ? 15.943 -5.118 -16.410 1.00 95.88 130 LYS A N 1
ATOM 1102 C CA . LYS A 1 130 ? 15.040 -5.626 -15.360 1.00 95.88 130 LYS A CA 1
ATOM 1103 C C . LYS A 1 130 ? 15.720 -6.692 -14.500 1.00 95.88 130 LYS A C 1
ATOM 1105 O O . LYS A 1 130 ? 15.653 -6.615 -13.277 1.00 95.88 130 LYS A O 1
ATOM 1110 N N . TRP A 1 131 ? 16.390 -7.660 -15.125 1.00 95.00 131 TRP A N 1
ATOM 1111 C CA . TRP A 1 131 ? 17.132 -8.695 -14.400 1.00 95.00 131 TRP A CA 1
ATOM 1112 C C . TRP A 1 131 ? 18.334 -8.130 -13.646 1.00 95.00 131 TRP A C 1
ATOM 1114 O O . TRP A 1 131 ? 18.555 -8.524 -12.502 1.00 95.00 131 TRP A O 1
ATOM 1124 N N . ASP A 1 132 ? 19.058 -7.180 -14.241 1.00 95.12 132 ASP A N 1
ATOM 1125 C CA . ASP A 1 132 ? 20.187 -6.509 -13.591 1.00 95.12 132 ASP A CA 1
ATOM 1126 C C . ASP A 1 132 ? 19.731 -5.749 -12.327 1.00 95.12 132 ASP A C 1
ATOM 1128 O O . ASP A 1 132 ? 20.353 -5.888 -11.274 1.00 95.12 132 ASP A O 1
ATOM 1132 N N . ASN A 1 133 ? 18.598 -5.034 -12.389 1.00 93.25 133 ASN A N 1
ATOM 1133 C CA . ASN A 1 133 ? 17.993 -4.352 -11.236 1.00 93.25 133 ASN A CA 1
ATOM 1134 C C . ASN A 1 133 ? 17.604 -5.335 -10.120 1.00 93.25 133 ASN A C 1
ATOM 1136 O O . ASN A 1 133 ? 17.901 -5.101 -8.948 1.00 93.25 133 ASN A O 1
ATOM 1140 N N . ILE A 1 134 ? 16.979 -6.465 -10.470 1.00 93.12 134 ILE A N 1
ATOM 1141 C CA . ILE A 1 134 ? 16.614 -7.504 -9.492 1.00 93.12 134 ILE A CA 1
ATOM 1142 C C . ILE A 1 134 ? 17.869 -8.087 -8.838 1.00 93.12 134 ILE A C 1
ATOM 1144 O O . ILE A 1 134 ? 17.933 -8.190 -7.615 1.00 93.12 134 ILE A O 1
ATOM 1148 N N . ALA A 1 135 ? 18.882 -8.436 -9.634 1.00 91.44 135 ALA A N 1
ATOM 1149 C CA . ALA A 1 135 ? 20.135 -8.979 -9.124 1.00 91.44 135 ALA A CA 1
ATOM 1150 C C . ALA A 1 135 ? 20.866 -7.978 -8.216 1.00 91.44 135 ALA A C 1
ATOM 1152 O O . ALA A 1 135 ? 21.440 -8.379 -7.204 1.00 91.44 135 ALA A O 1
ATOM 1153 N N . GLN A 1 136 ? 20.836 -6.686 -8.549 1.00 89.88 136 GLN A N 1
ATOM 1154 C CA . GLN A 1 136 ? 21.404 -5.637 -7.709 1.00 89.88 136 GLN A CA 1
ATOM 1155 C C . GLN A 1 136 ? 20.661 -5.521 -6.376 1.00 89.88 136 GLN A C 1
ATOM 1157 O O . GLN A 1 136 ? 21.311 -5.470 -5.335 1.00 89.88 136 GLN A O 1
ATOM 1162 N N . GLN A 1 137 ? 19.325 -5.547 -6.383 1.00 84.38 137 GLN A N 1
ATOM 1163 C CA . GLN A 1 137 ? 18.569 -5.485 -5.134 1.00 84.38 137 GLN A CA 1
ATOM 1164 C C . GLN A 1 137 ? 18.783 -6.706 -4.244 1.00 84.38 137 GLN A C 1
ATOM 1166 O O . GLN A 1 137 ? 18.931 -6.548 -3.038 1.00 84.38 137 GLN A O 1
ATOM 1171 N N . LEU A 1 138 ? 18.881 -7.907 -4.818 1.00 83.50 138 LEU A N 1
ATOM 1172 C CA . LEU A 1 138 ? 19.194 -9.109 -4.041 1.00 83.50 138 LEU A CA 1
ATOM 1173 C C . LEU A 1 138 ? 20.573 -9.021 -3.371 1.00 83.50 138 LEU A C 1
ATOM 1175 O O . LEU A 1 138 ? 20.699 -9.394 -2.213 1.00 83.50 138 LEU A O 1
ATOM 1179 N N . LYS A 1 139 ? 21.581 -8.458 -4.050 1.00 81.94 139 LYS A N 1
ATOM 1180 C CA . LYS A 1 139 ? 22.915 -8.239 -3.459 1.00 81.94 139 LYS A CA 1
ATOM 1181 C C . LYS A 1 139 ? 22.907 -7.226 -2.314 1.00 81.94 139 LYS A C 1
ATOM 1183 O O . LYS A 1 139 ? 23.724 -7.328 -1.409 1.00 81.94 139 LYS A O 1
ATOM 1188 N N . ASN A 1 140 ? 22.000 -6.252 -2.347 1.00 70.62 140 ASN A N 1
ATOM 1189 C CA . ASN A 1 140 ? 21.874 -5.265 -1.275 1.00 70.62 140 ASN A CA 1
ATOM 1190 C C . ASN A 1 140 ? 21.222 -5.850 -0.008 1.00 70.62 140 ASN A C 1
ATOM 1192 O O . ASN A 1 140 ? 21.385 -5.281 1.067 1.00 70.62 140 ASN A O 1
ATOM 1196 N N . ILE A 1 141 ? 20.493 -6.969 -0.117 1.00 60.97 141 ILE A N 1
ATOM 1197 C CA . ILE A 1 141 ? 19.844 -7.641 1.022 1.00 60.97 141 ILE A CA 1
ATOM 1198 C C . ILE A 1 141 ? 20.872 -8.357 1.913 1.00 60.97 141 ILE A C 1
ATOM 1200 O O . ILE A 1 141 ? 20.649 -8.454 3.114 1.00 60.97 141 ILE A O 1
ATOM 1204 N 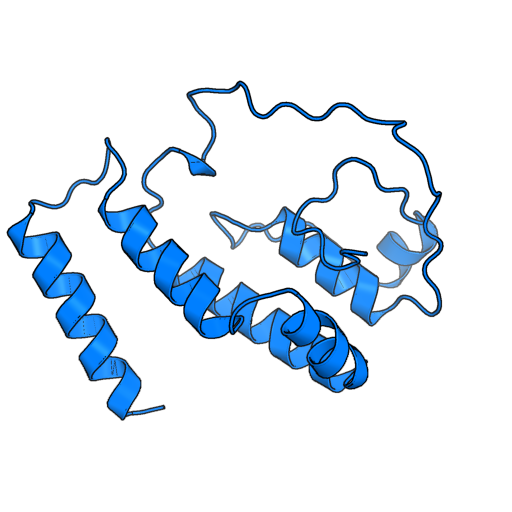N . ASP A 1 142 ? 22.036 -8.748 1.383 1.00 41.31 142 ASP A N 1
ATOM 1205 C CA . ASP A 1 142 ? 23.126 -9.369 2.160 1.00 41.31 142 ASP A CA 1
ATOM 1206 C C . ASP A 1 142 ? 23.819 -8.397 3.152 1.00 41.31 142 ASP A C 1
ATOM 1208 O O . ASP A 1 142 ? 24.791 -8.758 3.822 1.00 41.31 142 ASP A O 1
ATOM 1212 N N . HIS A 1 143 ? 23.348 -7.148 3.253 1.00 36.47 143 HIS A N 1
ATOM 1213 C CA . HIS A 1 143 ? 23.880 -6.105 4.141 1.00 36.47 143 HIS A CA 1
ATOM 1214 C C . HIS A 1 143 ? 22.845 -5.505 5.116 1.00 36.47 143 HIS A C 1
ATOM 1216 O O . HIS A 1 143 ? 23.147 -4.488 5.744 1.00 36.47 143 HIS A O 1
ATOM 1222 N N . PHE A 1 144 ? 21.665 -6.123 5.269 1.00 35.50 144 PHE A N 1
ATOM 1223 C CA . PHE A 1 144 ? 20.634 -5.737 6.249 1.00 35.50 144 PHE A CA 1
ATOM 1224 C C . PHE A 1 144 ? 20.472 -6.752 7.383 1.00 35.50 144 PHE A C 1
ATOM 1226 O O . PHE A 1 144 ? 20.506 -7.971 7.108 1.00 35.50 144 PHE A O 1
#

Organism: NCBI:txid1005704

Sequence (144 aa):
MDIFPRSVWAKLFLRRRIEENNITFSTEMSLGEDMSFVYQYLMVSRSIAVIDGVYYNVQNVNPKSLSKRYVNNIEHSLLIQNQLWNQLLEVYPKIEENYYKQHMDFRFYLASLYVNNLFKFDSPYSSKEKWDNIAQQLKNIDHF

Secondary structure (DSSP, 8-state):
-----SSSTT----HHHHHHTT----SS-SS-HHHHHHHHHHHT-S------S---------TT-GGGS--TTHHHHHHHHHHHHHHHHHH-THHHHHHTTTS--HHHHHHHHHHHHHTSTT----HHHHHHHHHHHHHHHTT-

Foldseek 3Di:
DDPQPLAPPPDDDDPVLCVVQVQDQDPQALPSSRSSSSLSRLLSDPDDDDDPDDPDDDDPPDCPDSLQAQDPPNVSNLVSVVVSVVSSCVSPVVCVVVCVVPDDDPNVVSLVSVLVNCVHPHRPDDPVVSVVVNVVVVVVVVPD

Radius of gyration: 16.95 Å; chains: 1; bounding box: 46×32×42 Å